Protein AF-A0A926CSR5-F1 (afdb_monomer)

Radius of gyration: 14.69 Å; Cα contacts (8 Å, |Δi|>4): 308; chains: 1; bounding box: 35×28×43 Å

Solvent-accessible surface area (backbone atoms only — not comparable to full-atom values): 6258 Å² total; per-residue (Å²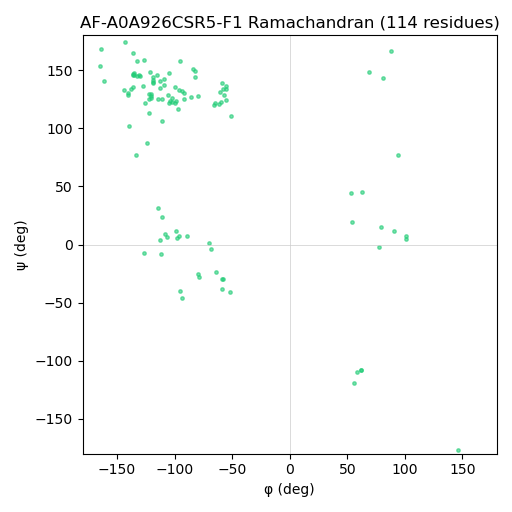): 91,32,55,54,40,76,42,67,47,76,56,95,90,45,77,41,84,70,47,79,45,63,65,95,80,64,42,80,49,17,36,30,50,68,17,68,27,66,40,95,52,38,33,43,32,7,14,31,40,30,94,74,25,12,28,30,37,34,31,40,48,60,91,90,44,75,42,82,75,50,75,49,73,50,84,90,52,48,27,32,20,18,58,35,49,46,51,56,85,51,40,34,41,30,29,14,68,46,14,37,88,93,44,98,61,62,71,36,47,72,47,80,43,80,53,133

pLDDT: mean 91.44, std 9.94, range [58.41, 98.56]

Structure (mmCIF, N/CA/C/O backbone):
data_AF-A0A926CSR5-F1
#
_entry.id   AF-A0A926CSR5-F1
#
loop_
_atom_site.group_PDB
_atom_site.id
_atom_site.type_symbol
_atom_site.label_atom_id
_atom_site.label_alt_id
_atom_site.label_comp_id
_atom_site.label_asym_id
_atom_site.label_entity_id
_atom_site.label_seq_id
_atom_site.pdbx_PDB_ins_code
_atom_site.Cartn_x
_atom_site.Cartn_y
_atom_site.Cartn_z
_atom_site.occupancy
_atom_site.B_iso_or_equiv
_atom_site.auth_seq_id
_atom_site.auth_comp_id
_atom_site.auth_asym_id
_atom_site.auth_atom_id
_atom_site.pdbx_PDB_model_num
ATOM 1 N N . GLN A 1 1 ? 11.443 14.344 -0.797 1.00 82.12 1 GLN A N 1
ATOM 2 C CA . GLN A 1 1 ? 10.688 14.106 0.452 1.00 82.12 1 GLN A CA 1
ATOM 3 C C . GLN A 1 1 ? 10.575 12.598 0.668 1.00 82.12 1 GLN A C 1
ATOM 5 O O . GLN A 1 1 ? 10.450 11.892 -0.323 1.00 82.12 1 GLN A O 1
ATOM 10 N N . GLN A 1 2 ? 10.608 12.090 1.904 1.00 92.44 2 GLN A N 1
ATOM 11 C CA . GLN A 1 2 ? 10.458 10.642 2.163 1.00 92.44 2 GLN A CA 1
ATOM 12 C C . GLN A 1 2 ? 9.002 10.136 2.141 1.00 92.44 2 GLN A C 1
ATOM 14 O O . GLN A 1 2 ? 8.754 8.992 1.786 1.00 92.44 2 GLN A O 1
ATOM 19 N N . GLY A 1 3 ? 8.027 11.009 2.419 1.00 96.69 3 GLY A N 1
ATOM 20 C CA . GLY A 1 3 ? 6.599 10.662 2.427 1.00 96.69 3 GLY A CA 1
ATOM 21 C C . GLY A 1 3 ? 6.103 10.130 3.778 1.00 96.69 3 GLY A C 1
ATOM 22 O O . GLY A 1 3 ? 6.895 9.877 4.688 1.00 96.69 3 GLY A O 1
ATOM 23 N N . ALA A 1 4 ? 4.781 10.063 3.939 1.00 97.62 4 ALA A N 1
ATOM 24 C CA . ALA A 1 4 ? 4.091 9.553 5.126 1.00 97.62 4 ALA A CA 1
ATOM 25 C C . ALA A 1 4 ? 2.616 9.274 4.802 1.00 97.62 4 ALA A C 1
ATOM 27 O O . ALA A 1 4 ? 2.030 9.950 3.958 1.00 97.62 4 ALA A O 1
ATOM 28 N N . VAL A 1 5 ? 2.007 8.341 5.531 1.00 98.25 5 VAL A N 1
ATOM 29 C CA . VAL A 1 5 ? 0.557 8.091 5.513 1.00 98.25 5 VAL A CA 1
ATOM 30 C C . VAL A 1 5 ? -0.012 8.418 6.885 1.00 98.25 5 VAL A C 1
ATOM 32 O O . VAL A 1 5 ? 0.648 8.212 7.896 1.00 98.25 5 VAL A O 1
ATOM 35 N N . TYR A 1 6 ? -1.232 8.933 6.933 1.00 98.19 6 TYR A N 1
ATOM 36 C CA . TYR A 1 6 ? -1.897 9.308 8.175 1.00 98.19 6 TYR A CA 1
ATOM 37 C C . TYR A 1 6 ? -3.190 8.515 8.301 1.00 98.19 6 TYR A C 1
ATOM 39 O O . TYR A 1 6 ? -4.016 8.507 7.389 1.00 98.19 6 TYR A O 1
ATOM 47 N N . VAL A 1 7 ? -3.353 7.827 9.425 1.00 97.75 7 VAL A N 1
ATOM 48 C CA . VAL A 1 7 ? -4.563 7.076 9.743 1.00 97.75 7 VAL A CA 1
ATOM 49 C C . VAL A 1 7 ? -5.482 7.965 10.556 1.00 97.75 7 VAL A C 1
ATOM 51 O O . VAL A 1 7 ? -5.064 8.538 11.560 1.00 97.75 7 VAL A O 1
ATOM 54 N N . PHE A 1 8 ? -6.750 8.015 10.161 1.00 96.56 8 PHE A N 1
ATOM 55 C CA . PHE A 1 8 ? -7.801 8.692 10.904 1.00 96.56 8 PHE A CA 1
ATOM 56 C C . PHE A 1 8 ? -8.876 7.693 11.326 1.00 96.56 8 PHE A C 1
ATOM 58 O O . PHE A 1 8 ? -9.209 6.769 10.583 1.00 96.56 8 PHE A O 1
ATOM 65 N N . THR A 1 9 ? -9.446 7.902 12.511 1.00 94.69 9 THR A N 1
ATOM 66 C CA . THR A 1 9 ? -10.658 7.201 12.956 1.00 94.69 9 THR A CA 1
ATOM 67 C C . THR A 1 9 ? -11.837 8.152 12.984 1.00 94.69 9 THR A C 1
ATOM 69 O O . THR A 1 9 ? -11.685 9.318 13.345 1.00 94.69 9 THR A O 1
ATOM 72 N N . LEU A 1 10 ? -13.007 7.647 12.600 1.00 95.25 10 LEU A N 1
ATOM 73 C CA . LEU A 1 10 ? -14.265 8.375 12.682 1.00 95.25 10 LEU A CA 1
ATOM 74 C C . LEU A 1 10 ? -15.015 7.948 13.944 1.00 95.25 10 LEU A C 1
ATOM 76 O O . LEU A 1 10 ? -15.315 6.768 14.119 1.00 95.25 10 LEU A O 1
ATOM 80 N N . SER A 1 11 ? -15.351 8.914 14.796 1.00 95.56 11 SER A N 1
ATOM 81 C CA . SER A 1 11 ? -16.258 8.723 15.930 1.00 95.56 11 SER A CA 1
ATOM 82 C C . SER A 1 11 ? -17.427 9.695 15.805 1.00 95.56 11 SER A C 1
ATOM 84 O O . SER A 1 11 ? -17.245 10.915 15.851 1.00 95.56 11 SER A O 1
ATOM 86 N N . GLY A 1 12 ? -18.629 9.161 15.572 1.00 96.00 12 GLY A N 1
ATOM 87 C CA . GLY A 1 12 ? -19.788 9.962 15.179 1.00 96.00 12 GLY A CA 1
ATOM 88 C C . GLY A 1 12 ? -19.532 10.666 13.844 1.00 96.00 12 GLY A C 1
ATOM 89 O O . GLY A 1 12 ? -19.493 10.023 12.800 1.00 96.00 12 GLY A O 1
ATOM 90 N N . THR A 1 13 ? -19.333 11.983 13.890 1.00 96.75 13 THR A N 1
ATOM 91 C CA . THR A 1 13 ? -19.027 12.829 12.722 1.00 96.75 13 THR A CA 1
ATOM 92 C C . THR A 1 13 ? -17.611 13.408 12.746 1.00 96.75 13 THR A C 1
ATOM 94 O O . THR A 1 13 ? -17.265 14.206 11.878 1.00 96.75 13 THR A O 1
ATOM 97 N N . THR A 1 14 ? -16.797 13.049 13.741 1.00 97.31 14 THR A N 1
ATOM 98 C CA . THR A 1 14 ? -15.471 13.639 13.951 1.00 97.31 14 THR A CA 1
ATOM 99 C C . THR A 1 14 ? -14.378 12.675 13.519 1.00 97.31 14 THR A C 1
ATOM 101 O O . THR A 1 14 ? -14.275 11.568 14.052 1.00 97.31 14 THR A O 1
ATOM 104 N N . TRP A 1 15 ? -13.547 13.117 12.576 1.00 97.75 15 TRP A N 1
ATOM 105 C CA . TRP A 1 15 ? -12.308 12.441 12.208 1.00 97.75 15 TRP A CA 1
ATOM 106 C C . TRP A 1 15 ? -11.172 12.888 13.126 1.00 97.75 15 TRP A C 1
ATOM 108 O O . T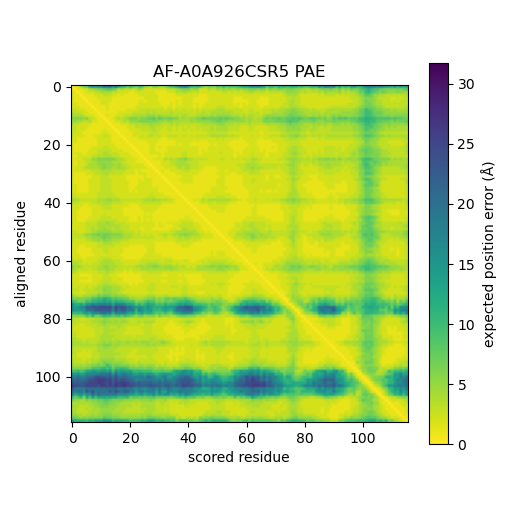RP A 1 15 ? -10.900 14.082 13.239 1.00 97.75 15 TRP A O 1
ATOM 118 N N . THR A 1 16 ? -10.485 11.927 13.734 1.00 97.38 16 THR A N 1
ATOM 119 C CA . THR A 1 16 ? -9.324 12.173 14.597 1.00 97.38 16 THR A CA 1
ATOM 120 C C . THR A 1 16 ? -8.120 11.425 14.047 1.00 97.38 16 THR A C 1
ATOM 122 O O . THR A 1 16 ? -8.219 10.225 13.774 1.00 97.38 16 THR A O 1
ATOM 125 N N . GLU A 1 17 ? -6.989 12.122 13.889 1.00 97.69 17 GLU A N 1
ATOM 126 C CA . GLU A 1 17 ? -5.717 11.487 13.533 1.00 97.69 17 GLU A CA 1
ATOM 127 C C . GLU A 1 17 ? -5.337 10.494 14.631 1.00 97.69 17 GLU A C 1
ATOM 129 O O . GLU A 1 17 ? -5.208 10.841 15.802 1.00 97.69 17 GLU A O 1
ATOM 134 N N . GLN A 1 18 ? -5.195 9.238 14.237 1.00 96.25 18 GLN A N 1
ATOM 135 C CA . GLN A 1 18 ? -4.848 8.135 15.114 1.00 96.25 18 GLN A CA 1
ATOM 136 C C . GLN A 1 18 ? -3.338 7.903 15.123 1.00 96.25 18 GLN A C 1
ATOM 138 O O . GLN A 1 18 ? -2.754 7.693 16.183 1.00 96.25 18 GLN A O 1
ATOM 143 N N . GLN A 1 19 ? -2.714 7.884 13.942 1.00 98.25 19 GLN A N 1
ATOM 144 C CA . GLN A 1 19 ? -1.305 7.534 13.799 1.00 98.25 19 GLN A CA 1
ATOM 145 C C . GLN A 1 19 ? -0.738 8.031 12.467 1.00 98.25 19 GLN A C 1
ATOM 147 O O . GLN A 1 19 ? -1.372 7.892 11.422 1.00 98.25 19 GLN A O 1
ATOM 152 N N . LYS A 1 20 ? 0.505 8.513 12.494 1.00 98.12 20 LYS A N 1
ATOM 153 C CA . LYS A 1 20 ? 1.333 8.710 11.303 1.00 98.12 20 LYS A CA 1
ATOM 154 C C . LYS A 1 20 ? 2.170 7.457 11.039 1.00 98.12 20 LYS A C 1
ATOM 156 O O . LYS A 1 20 ? 2.920 7.015 11.907 1.00 98.12 20 LYS A O 1
ATOM 161 N N . LEU A 1 21 ? 2.063 6.912 9.836 1.00 98.56 21 LEU A N 1
ATOM 162 C CA . LEU A 1 21 ? 2.834 5.779 9.338 1.00 98.56 21 LEU A CA 1
ATOM 163 C C . LEU A 1 21 ? 3.977 6.283 8.459 1.00 98.56 21 LEU A C 1
ATOM 165 O O . LEU A 1 21 ? 3.793 7.151 7.599 1.00 98.56 21 LEU A O 1
ATOM 169 N N . VAL A 1 22 ? 5.153 5.711 8.672 1.00 97.94 22 VAL A N 1
ATOM 170 C CA . VAL A 1 22 ? 6.347 5.914 7.852 1.00 97.94 22 VAL A CA 1
ATOM 171 C C . VAL A 1 22 ? 6.946 4.549 7.553 1.00 97.94 22 VAL A C 1
ATOM 173 O O . VAL A 1 22 ? 6.880 3.667 8.409 1.00 97.94 22 VAL A O 1
ATOM 176 N N . ALA A 1 23 ? 7.518 4.381 6.363 1.00 97.50 23 ALA A N 1
ATOM 177 C CA . ALA A 1 23 ? 8.314 3.198 6.064 1.00 97.50 23 ALA A CA 1
ATOM 178 C C . ALA A 1 23 ? 9.488 3.083 7.048 1.00 97.50 23 ALA A C 1
ATOM 180 O O . ALA A 1 23 ? 10.136 4.083 7.374 1.00 97.50 23 ALA A O 1
ATOM 181 N N . SER A 1 24 ? 9.766 1.863 7.499 1.00 97.19 24 SER A N 1
ATOM 182 C CA . SER A 1 24 ? 10.859 1.550 8.425 1.00 97.19 24 SER A CA 1
ATOM 183 C C . SER A 1 24 ? 12.237 1.946 7.879 1.00 97.19 24 SER A C 1
ATOM 185 O O . SER A 1 24 ? 13.120 2.323 8.649 1.00 97.19 24 SER A O 1
ATOM 187 N N . ASP A 1 25 ? 12.402 1.934 6.554 1.00 97.19 25 ASP A N 1
ATOM 188 C CA . ASP A 1 25 ? 13.619 2.314 5.833 1.00 97.19 25 ASP A CA 1
ATOM 189 C C . ASP A 1 25 ? 13.440 3.565 4.956 1.00 97.19 25 ASP A C 1
ATOM 191 O O . ASP A 1 25 ? 14.073 3.691 3.907 1.00 97.19 25 ASP A O 1
ATOM 195 N N . ALA A 1 26 ? 12.569 4.486 5.381 1.00 94.44 26 ALA A N 1
ATOM 196 C CA . ALA A 1 26 ? 12.272 5.712 4.649 1.00 94.44 26 ALA A CA 1
ATOM 197 C C . ALA A 1 26 ? 13.529 6.561 4.377 1.00 94.44 26 ALA A C 1
ATOM 199 O O . ALA A 1 26 ? 14.262 6.949 5.289 1.00 94.44 26 AL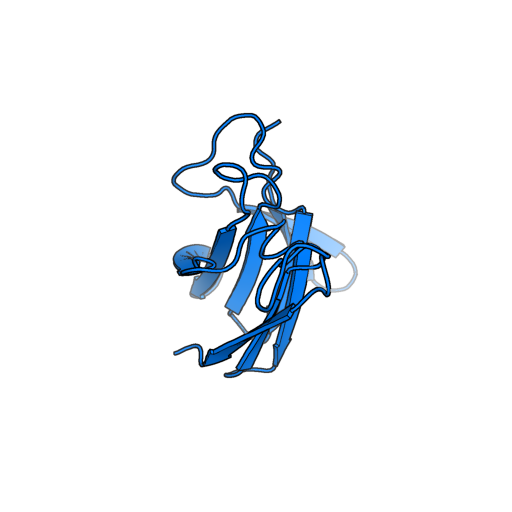A A O 1
ATOM 200 N N . ALA A 1 27 ? 13.710 6.931 3.115 1.00 96.62 27 ALA A N 1
ATOM 201 C CA . ALA A 1 27 ? 14.756 7.799 2.610 1.00 96.62 27 ALA A CA 1
ATOM 202 C C . ALA A 1 27 ? 14.171 8.961 1.794 1.00 96.62 27 ALA A C 1
ATOM 204 O O . ALA A 1 27 ? 13.036 8.952 1.307 1.00 96.62 27 ALA A O 1
ATOM 205 N N . ASN A 1 28 ? 14.954 10.032 1.662 1.00 96.19 28 ASN A N 1
ATOM 206 C CA . ASN A 1 28 ? 14.530 11.193 0.895 1.00 96.19 28 ASN A CA 1
ATOM 207 C C . ASN A 1 28 ? 14.375 10.827 -0.587 1.00 96.19 28 ASN A C 1
ATOM 209 O O . ASN A 1 28 ? 15.347 10.451 -1.229 1.00 96.19 28 ASN A O 1
ATOM 213 N N . GLY A 1 29 ? 13.177 11.024 -1.133 1.00 93.69 29 GLY A N 1
ATOM 214 C CA . GLY A 1 29 ? 12.897 10.709 -2.528 1.00 93.69 29 GLY A CA 1
ATOM 215 C C . GLY A 1 29 ? 12.164 9.388 -2.723 1.00 93.69 29 GLY A C 1
ATOM 216 O O . GLY A 1 29 ? 11.953 9.028 -3.868 1.00 93.69 29 GLY A O 1
ATOM 217 N N . ASP A 1 30 ? 11.713 8.724 -1.655 1.00 95.44 30 ASP A N 1
ATOM 218 C CA . ASP A 1 30 ? 10.933 7.481 -1.759 1.00 95.44 30 ASP A CA 1
ATOM 219 C C . ASP A 1 30 ? 9.456 7.711 -2.100 1.00 95.44 30 ASP A C 1
ATOM 221 O O . ASP A 1 30 ? 8.813 6.861 -2.715 1.00 95.44 30 ASP A O 1
ATOM 225 N N . TYR A 1 31 ? 8.915 8.872 -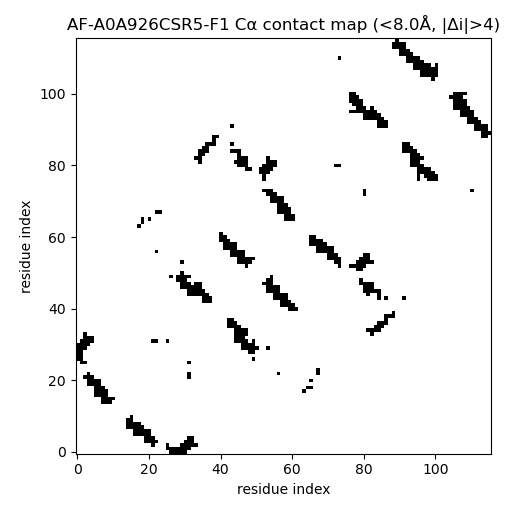1.705 1.00 95.75 31 TYR A N 1
ATOM 226 C CA . TYR A 1 31 ? 7.504 9.233 -1.887 1.00 95.75 31 TYR A CA 1
ATOM 227 C C . TYR A 1 31 ? 6.560 8.163 -1.311 1.00 95.75 31 TYR A C 1
ATOM 229 O O . TYR A 1 31 ? 5.561 7.794 -1.925 1.00 95.75 31 TYR A O 1
ATOM 237 N N . PHE A 1 32 ? 6.868 7.668 -0.109 1.00 97.94 32 PHE A N 1
ATOM 238 C CA . PHE A 1 32 ? 5.986 6.767 0.627 1.00 97.94 32 PHE A CA 1
ATOM 239 C C . PHE A 1 32 ? 4.595 7.389 0.816 1.00 97.94 32 PHE A C 1
ATOM 241 O O . PHE A 1 32 ? 4.472 8.550 1.220 1.00 97.94 32 PHE A O 1
ATOM 248 N N . GLY A 1 33 ? 3.550 6.606 0.547 1.00 98.00 33 GLY A N 1
ATOM 249 C CA . GLY A 1 33 ? 2.170 7.093 0.532 1.00 98.00 33 GLY A CA 1
ATOM 250 C C . GLY A 1 33 ? 1.706 7.589 -0.835 1.00 98.00 33 GLY A C 1
ATOM 251 O O . GLY A 1 33 ? 0.646 8.202 -0.912 1.00 98.00 33 GLY A O 1
ATOM 252 N N . PHE A 1 34 ? 2.467 7.329 -1.906 1.00 97.44 34 PHE A N 1
ATOM 253 C CA . PHE A 1 34 ? 2.066 7.678 -3.272 1.00 97.44 34 PHE A CA 1
ATOM 254 C C . PHE A 1 34 ? 0.744 7.009 -3.674 1.00 97.44 34 PHE A C 1
ATOM 256 O O . PHE A 1 34 ? -0.100 7.618 -4.325 1.00 97.44 34 PHE A O 1
ATOM 263 N N . SER A 1 35 ? 0.549 5.765 -3.241 1.00 98.12 35 SER A N 1
ATOM 264 C CA . SER A 1 35 ? -0.693 5.012 -3.388 1.00 98.12 35 SER A CA 1
ATOM 265 C C . SER A 1 35 ? -1.012 4.306 -2.070 1.00 98.12 35 SER A C 1
ATOM 267 O O . SER A 1 35 ? -0.110 3.909 -1.328 1.00 98.12 35 SER A O 1
ATOM 269 N N . VAL A 1 36 ? -2.299 4.182 -1.746 1.00 98.25 36 VAL A N 1
ATOM 270 C CA . VAL A 1 36 ? -2.764 3.552 -0.505 1.00 98.25 36 VAL A CA 1
ATOM 271 C C . VAL A 1 36 ? -4.050 2.791 -0.787 1.00 98.25 36 VAL A C 1
ATOM 273 O O . VAL A 1 36 ? -4.978 3.344 -1.375 1.00 98.25 36 VAL A O 1
ATOM 276 N N . ALA A 1 37 ? -4.128 1.550 -0.318 1.00 98.38 37 ALA A N 1
ATOM 277 C CA . ALA A 1 37 ? -5.375 0.804 -0.232 1.00 98.38 37 ALA A CA 1
ATOM 278 C C . ALA A 1 37 ? -5.465 0.093 1.122 1.00 98.38 37 ALA A C 1
ATOM 280 O O . ALA A 1 37 ? -4.450 -0.308 1.690 1.00 98.38 37 ALA A O 1
ATOM 281 N N . ILE A 1 38 ? -6.678 -0.057 1.648 1.00 97.38 38 ILE A N 1
ATOM 282 C CA . ILE A 1 38 ? -6.941 -0.664 2.954 1.00 97.38 38 ILE A CA 1
ATOM 283 C C . ILE A 1 38 ? -8.129 -1.619 2.846 1.00 97.38 38 ILE A C 1
ATOM 285 O O . ILE A 1 38 ? -9.145 -1.282 2.243 1.00 97.38 38 ILE A O 1
ATOM 289 N N . SER A 1 39 ? -8.009 -2.801 3.445 1.00 97.38 39 SER A N 1
ATOM 290 C CA . SER A 1 39 ? -9.113 -3.743 3.630 1.00 97.38 39 SER A CA 1
ATOM 291 C C . SER A 1 39 ? -8.991 -4.392 5.006 1.00 97.38 39 SER A C 1
ATOM 293 O O . SER A 1 39 ? -7.920 -4.852 5.408 1.00 97.38 39 SER A O 1
ATOM 295 N N . GLY A 1 40 ? -10.080 -4.359 5.777 1.00 93.62 40 GLY A N 1
ATOM 296 C CA . GLY A 1 40 ? -10.089 -4.809 7.167 1.00 93.62 40 GLY A CA 1
ATOM 297 C C . GLY A 1 40 ? -9.033 -4.101 8.026 1.00 93.62 40 GLY A C 1
ATOM 298 O O . GLY A 1 40 ? -9.073 -2.885 8.216 1.00 93.62 40 GLY A O 1
ATOM 299 N N . GLY A 1 41 ? -8.109 -4.884 8.585 1.00 95.69 41 GLY A N 1
ATOM 300 C CA . GLY A 1 41 ? -6.980 -4.403 9.384 1.00 95.69 41 GLY A CA 1
ATOM 301 C C . GLY A 1 41 ? -5.667 -4.297 8.612 1.00 95.69 41 GLY A C 1
ATOM 302 O O . GLY A 1 41 ? -4.639 -4.139 9.257 1.00 95.69 41 GLY A O 1
ATOM 303 N N . THR A 1 42 ? -5.678 -4.402 7.282 1.00 97.62 42 THR A N 1
ATOM 304 C CA . THR A 1 42 ? -4.470 -4.457 6.449 1.00 97.62 42 THR A CA 1
ATOM 305 C C . THR A 1 42 ? -4.458 -3.300 5.461 1.00 97.62 42 THR A C 1
ATOM 307 O O . THR A 1 42 ? -5.429 -3.084 4.739 1.00 97.62 42 THR A O 1
ATOM 310 N N . ALA A 1 43 ? -3.352 -2.566 5.408 1.00 98.19 43 ALA A N 1
ATOM 311 C CA . ALA A 1 43 ? -3.109 -1.502 4.446 1.00 98.19 43 ALA A CA 1
ATOM 312 C C . ALA A 1 43 ? -1.883 -1.835 3.595 1.00 98.19 43 ALA A C 1
ATOM 314 O O . ALA A 1 43 ? -0.874 -2.308 4.115 1.00 98.19 43 ALA A O 1
ATOM 315 N N . VAL A 1 44 ? -1.968 -1.564 2.297 1.00 98.38 44 VAL A N 1
ATOM 316 C CA . VAL A 1 44 ? -0.851 -1.660 1.354 1.00 98.38 44 VAL A CA 1
ATOM 317 C C . VAL A 1 44 ? -0.546 -0.255 0.859 1.00 98.38 44 VAL A C 1
ATOM 319 O O . VAL A 1 44 ? -1.439 0.454 0.391 1.00 98.38 44 VAL A O 1
ATOM 322 N N . ILE A 1 45 ? 0.709 0.158 1.007 1.00 98.56 45 ILE A N 1
ATOM 323 C CA . ILE A 1 45 ? 1.159 1.526 0.758 1.00 98.56 45 ILE A CA 1
ATOM 324 C C . ILE A 1 45 ? 2.322 1.497 -0.227 1.00 98.56 45 ILE A C 1
ATOM 326 O O . ILE A 1 45 ? 3.343 0.874 0.053 1.00 98.56 45 ILE A O 1
ATOM 330 N N . GLY A 1 46 ? 2.184 2.180 -1.360 1.00 97.62 46 GLY A N 1
ATOM 331 C CA . GLY A 1 46 ? 3.246 2.326 -2.351 1.00 97.62 46 GLY A CA 1
ATOM 332 C C . GLY A 1 46 ? 4.234 3.444 -2.009 1.00 97.62 46 GLY A C 1
ATOM 333 O O . GLY A 1 46 ? 3.858 4.508 -1.505 1.00 97.62 46 GLY A O 1
ATOM 334 N N . ALA A 1 47 ? 5.502 3.209 -2.333 1.00 96.88 47 ALA A N 1
ATOM 335 C CA . ALA A 1 47 ? 6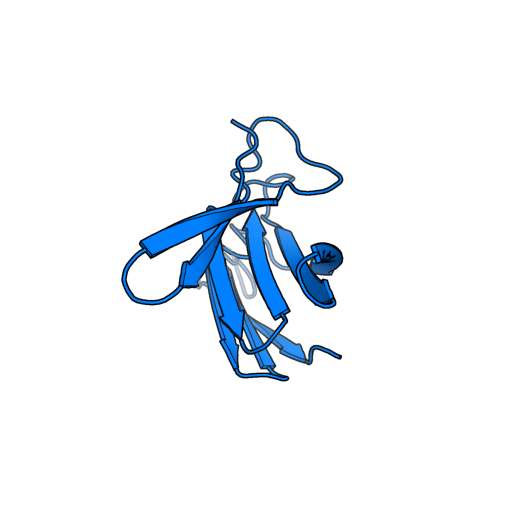.592 4.175 -2.339 1.00 96.88 47 ALA A CA 1
ATOM 336 C C . ALA A 1 47 ? 7.214 4.186 -3.741 1.00 96.88 47 ALA A C 1
ATOM 338 O O . ALA A 1 47 ? 8.137 3.427 -4.033 1.00 96.88 47 ALA A O 1
ATOM 339 N N . LEU A 1 48 ? 6.646 5.024 -4.613 1.00 93.25 48 LEU A N 1
ATOM 340 C CA . LEU A 1 48 ? 6.844 4.995 -6.067 1.00 93.25 48 LEU A CA 1
ATOM 341 C C . LEU A 1 48 ? 8.312 4.995 -6.500 1.00 93.25 48 LEU A C 1
ATOM 343 O O . LEU A 1 48 ? 8.687 4.290 -7.427 1.00 93.25 48 LEU A O 1
ATOM 347 N N . PHE A 1 49 ? 9.134 5.795 -5.828 1.00 92.25 49 PHE A N 1
ATOM 348 C CA . PHE A 1 49 ? 10.509 6.054 -6.247 1.00 92.25 49 PHE A CA 1
ATOM 349 C C . PHE A 1 49 ? 11.542 5.395 -5.336 1.00 92.25 49 PHE A C 1
ATOM 351 O O . PHE A 1 49 ? 12.746 5.615 -5.495 1.00 92.25 49 PHE A O 1
ATOM 358 N N . LYS A 1 50 ? 11.091 4.539 -4.409 1.00 93.75 50 LYS A N 1
ATOM 359 C CA . LYS A 1 50 ? 11.985 3.770 -3.547 1.00 93.75 50 LYS A CA 1
ATOM 360 C C . LYS A 1 50 ? 12.964 2.974 -4.406 1.00 93.75 50 LYS A C 1
ATOM 362 O O . LYS A 1 50 ? 12.561 2.219 -5.290 1.00 93.75 50 LYS A O 1
ATOM 367 N N . ASN A 1 51 ? 14.259 3.182 -4.160 1.00 90.38 51 ASN A N 1
ATOM 368 C CA . ASN A 1 51 ? 15.359 2.500 -4.850 1.00 90.38 51 ASN A CA 1
ATOM 369 C C . ASN A 1 51 ? 15.319 2.589 -6.400 1.00 90.38 51 ASN A C 1
ATOM 371 O O . ASN A 1 51 ? 15.958 1.787 -7.080 1.00 90.38 51 ASN A O 1
ATOM 375 N N . GLY A 1 52 ? 14.587 3.559 -6.966 1.00 88.31 52 GLY A N 1
ATOM 376 C CA . GLY A 1 52 ? 14.462 3.781 -8.413 1.00 88.31 52 GLY A CA 1
ATOM 377 C C . GLY A 1 52 ? 13.521 2.829 -9.163 1.00 88.31 52 GLY A C 1
ATOM 378 O O . GLY A 1 52 ? 13.342 2.996 -10.363 1.00 88.31 52 GLY A O 1
ATOM 379 N N . HIS A 1 53 ? 12.918 1.852 -8.484 1.00 88.38 53 HIS A N 1
ATOM 380 C CA . HIS A 1 53 ? 11.997 0.880 -9.092 1.00 88.38 53 HIS A CA 1
ATOM 381 C C . HIS A 1 53 ? 10.643 0.790 -8.387 1.00 88.38 53 HIS A C 1
ATOM 383 O O . HIS A 1 53 ? 9.741 0.126 -8.893 1.00 88.38 53 HIS A O 1
ATOM 389 N N . GLY A 1 54 ? 10.492 1.465 -7.250 1.00 93.31 54 GLY A N 1
ATOM 390 C CA . GLY A 1 54 ? 9.286 1.436 -6.443 1.00 93.31 54 GLY A CA 1
ATOM 391 C C . GLY A 1 54 ? 9.213 0.205 -5.548 1.00 93.31 54 GLY A C 1
ATOM 392 O O . GLY A 1 54 ? 9.616 -0.900 -5.904 1.00 93.31 54 GLY A O 1
ATOM 393 N N . GLU A 1 55 ? 8.684 0.397 -4.350 1.00 95.19 55 GLU A N 1
ATOM 394 C CA . GLU A 1 55 ? 8.416 -0.669 -3.386 1.00 95.19 55 GLU A CA 1
ATOM 395 C C . GLU A 1 55 ? 7.030 -0.440 -2.781 1.00 95.19 55 GLU A C 1
ATOM 397 O O . GLU A 1 55 ? 6.457 0.647 -2.889 1.00 95.19 55 GLU A O 1
ATOM 402 N N . ALA A 1 56 ? 6.472 -1.452 -2.125 1.00 96.75 56 ALA A N 1
ATOM 403 C CA . ALA A 1 56 ? 5.262 -1.277 -1.336 1.00 96.75 56 ALA A CA 1
ATOM 404 C C . ALA A 1 56 ? 5.401 -1.920 0.038 1.00 96.75 56 ALA A C 1
ATOM 406 O O . ALA A 1 56 ? 6.206 -2.821 0.246 1.00 96.75 56 ALA A O 1
ATOM 407 N N . TYR A 1 57 ? 4.602 -1.456 0.985 1.00 97.88 57 TYR A N 1
ATOM 408 C CA . TYR A 1 57 ? 4.682 -1.842 2.384 1.00 97.88 57 TYR A CA 1
ATOM 409 C C . TYR A 1 57 ? 3.313 -2.292 2.862 1.00 97.88 57 TYR A C 1
ATOM 411 O O . TYR A 1 57 ? 2.304 -1.651 2.568 1.00 97.88 57 TYR A O 1
ATOM 419 N N . ILE A 1 58 ? 3.286 -3.389 3.611 1.00 98.06 58 ILE A N 1
ATOM 420 C CA . ILE A 1 58 ? 2.090 -3.906 4.262 1.00 98.06 58 ILE A CA 1
ATOM 421 C C . ILE A 1 58 ? 2.127 -3.464 5.713 1.00 98.06 58 ILE A C 1
ATOM 423 O O . ILE A 1 58 ? 3.046 -3.815 6.452 1.00 98.06 58 ILE A O 1
ATOM 427 N N . PHE A 1 59 ? 1.097 -2.738 6.122 1.00 98.38 59 PHE A N 1
ATOM 428 C CA . PHE A 1 59 ? 0.843 -2.396 7.510 1.00 98.38 59 PHE A CA 1
ATOM 429 C C . PHE A 1 59 ? -0.369 -3.169 8.007 1.00 98.38 59 PHE A C 1
ATOM 431 O O . PHE A 1 59 ? -1.382 -3.241 7.311 1.00 98.38 59 PHE A O 1
ATOM 438 N N . THR A 1 60 ? -0.295 -3.702 9.224 1.00 97.81 60 THR A N 1
ATOM 439 C CA . THR A 1 60 ? -1.443 -4.332 9.881 1.00 97.81 60 THR A CA 1
ATOM 440 C C . THR A 1 60 ? -1.786 -3.676 11.202 1.00 97.81 60 THR A C 1
ATOM 442 O O . THR A 1 60 ? -0.935 -3.121 11.900 1.00 97.81 60 THR A O 1
ATOM 445 N N . ARG A 1 61 ? -3.081 -3.706 11.517 1.00 96.56 61 ARG A N 1
ATOM 446 C CA . ARG A 1 61 ? -3.666 -3.090 12.699 1.00 96.56 61 ARG A CA 1
ATOM 447 C C . ARG A 1 61 ? -3.962 -4.129 13.770 1.00 96.56 61 ARG A C 1
ATOM 449 O O . ARG A 1 61 ? -4.789 -5.014 13.564 1.00 96.56 61 ARG A O 1
ATOM 456 N N . SER A 1 62 ? -3.389 -3.932 14.954 1.00 95.94 62 SER A N 1
ATOM 457 C CA . SER A 1 62 ? -3.778 -4.620 16.187 1.00 95.94 62 SER A CA 1
ATOM 458 C C . SER A 1 62 ? -4.427 -3.620 17.144 1.00 95.94 62 SER A C 1
ATOM 460 O O . SER A 1 62 ? -3.770 -2.734 17.696 1.00 95.94 62 SER A O 1
ATOM 462 N N . GLY A 1 63 ? -5.754 -3.703 17.285 1.00 92.81 63 GLY A N 1
ATOM 463 C CA . GLY A 1 63 ? -6.544 -2.709 18.016 1.00 92.81 63 GLY A CA 1
ATOM 464 C C . GLY A 1 63 ? -6.434 -1.321 17.378 1.00 92.81 63 GLY A C 1
ATOM 465 O O . GLY A 1 63 ? -6.973 -1.089 16.297 1.00 92.81 63 GLY A O 1
ATOM 466 N N . MET A 1 64 ? -5.724 -0.409 18.048 1.00 90.56 64 MET A N 1
ATOM 467 C CA . MET A 1 64 ? -5.488 0.965 17.588 1.00 90.56 64 MET A CA 1
ATOM 468 C C . MET A 1 64 ? -4.056 1.207 17.085 1.00 90.56 64 MET A C 1
ATOM 470 O O . MET A 1 64 ? -3.698 2.347 16.804 1.00 90.56 64 MET A O 1
ATOM 474 N N . ILE A 1 65 ? -3.227 0.173 16.980 1.00 95.88 65 ILE A N 1
ATOM 475 C CA . ILE A 1 65 ? -1.830 0.327 16.574 1.00 95.88 65 ILE A CA 1
ATOM 476 C C . ILE A 1 65 ? -1.640 -0.284 15.197 1.00 95.88 65 ILE A C 1
ATOM 478 O O . ILE A 1 65 ? -1.949 -1.456 14.993 1.00 95.88 65 ILE A O 1
ATOM 482 N N . TRP A 1 66 ? -1.117 0.513 14.273 1.00 98.19 66 TRP A N 1
ATOM 483 C CA . TRP A 1 66 ? -0.630 0.055 12.980 1.00 98.19 66 TRP A CA 1
ATOM 484 C C . TRP A 1 66 ? 0.875 -0.171 13.047 1.00 98.19 66 TRP A C 1
ATOM 486 O O . TRP A 1 66 ? 1.616 0.690 13.528 1.00 98.19 66 TRP A O 1
ATOM 496 N N . ALA A 1 67 ? 1.327 -1.306 12.534 1.00 98.19 67 ALA A N 1
ATOM 497 C CA . ALA A 1 67 ? 2.739 -1.636 12.421 1.00 98.19 67 ALA A CA 1
ATOM 498 C C . ALA A 1 67 ? 3.051 -2.114 11.005 1.00 98.19 67 ALA A C 1
ATOM 500 O O . ALA A 1 67 ? 2.227 -2.780 10.378 1.00 98.19 67 ALA A O 1
ATOM 501 N N . GLU A 1 68 ? 4.240 -1.775 10.511 1.00 98.38 68 GLU A N 1
ATOM 502 C CA . GLU A 1 68 ? 4.762 -2.3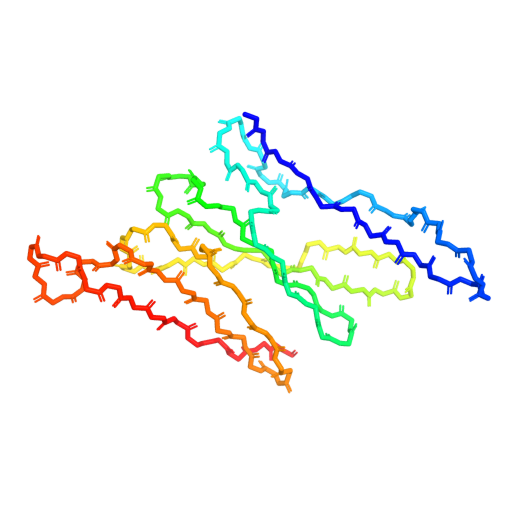62 9.282 1.00 98.38 68 GLU A CA 1
ATOM 503 C C . GLU A 1 68 ? 5.001 -3.854 9.528 1.00 98.38 68 GLU A C 1
ATOM 505 O O . GLU A 1 68 ? 5.752 -4.231 10.425 1.00 98.38 68 GLU A O 1
ATOM 510 N N . GLN A 1 69 ? 4.335 -4.703 8.754 1.00 97.44 69 GLN A N 1
ATOM 511 C CA . GLN A 1 69 ? 4.463 -6.152 8.852 1.00 97.44 69 GLN A CA 1
ATOM 512 C C . GLN A 1 69 ? 5.476 -6.694 7.849 1.00 97.44 69 GLN A C 1
ATOM 514 O O . GLN A 1 69 ? 6.207 -7.634 8.154 1.00 97.44 69 GLN A O 1
ATOM 519 N N . SER A 1 70 ? 5.480 -6.161 6.627 1.00 96.38 70 SER A N 1
ATOM 520 C CA . SER A 1 70 ? 6.374 -6.630 5.570 1.00 96.38 70 SER A CA 1
ATOM 521 C C . SER A 1 70 ? 6.474 -5.633 4.422 1.00 96.38 70 SER A C 1
ATOM 523 O O . SER A 1 70 ? 5.678 -4.700 4.306 1.00 96.38 70 SER A O 1
ATOM 525 N N . LYS A 1 71 ? 7.445 -5.880 3.546 1.00 95.06 71 LYS A N 1
ATOM 526 C CA . LYS A 1 71 ? 7.673 -5.149 2.307 1.00 95.06 71 LYS A CA 1
ATOM 527 C C . LYS A 1 71 ? 7.399 -6.054 1.109 1.00 95.06 71 LYS A C 1
ATOM 529 O O . LYS A 1 71 ? 7.767 -7.227 1.110 1.00 95.06 71 LYS A O 1
ATOM 534 N N . LEU A 1 72 ? 6.791 -5.488 0.078 1.00 93.56 72 LEU A N 1
ATOM 535 C CA . LEU A 1 72 ? 6.598 -6.089 -1.231 1.00 93.56 72 LEU A CA 1
ATOM 536 C C . LEU A 1 72 ? 7.615 -5.496 -2.202 1.00 93.56 72 LEU A C 1
ATOM 538 O O . LEU A 1 72 ? 7.706 -4.279 -2.363 1.00 93.56 72 LEU A O 1
ATOM 542 N N . LEU A 1 73 ? 8.363 -6.381 -2.851 1.00 89.38 73 LEU A N 1
ATOM 543 C CA . LEU A 1 73 ? 9.354 -6.024 -3.857 1.00 89.38 73 LEU A CA 1
ATOM 544 C C . LEU A 1 73 ? 8.820 -6.351 -5.254 1.00 89.38 73 LEU A C 1
ATOM 546 O O . LEU A 1 73 ? 8.152 -7.382 -5.423 1.00 89.38 73 LEU A O 1
ATOM 550 N N . PRO A 1 74 ? 9.190 -5.563 -6.275 1.00 79.75 74 PRO A N 1
ATOM 551 C CA . PRO A 1 74 ? 8.842 -5.866 -7.653 1.00 79.75 74 PRO A CA 1
ATOM 552 C C . PRO A 1 74 ? 9.581 -7.067 -8.229 1.00 79.75 74 PRO A C 1
ATOM 554 O O . PRO A 1 74 ? 9.376 -7.367 -9.392 1.00 79.75 74 PRO A O 1
ATOM 557 N N . GLY A 1 75 ? 10.449 -7.766 -7.493 1.00 79.56 75 GLY A N 1
ATOM 558 C CA . GLY A 1 75 ? 11.220 -8.890 -8.034 1.00 79.56 75 GLY A CA 1
ATOM 559 C C . GLY A 1 75 ? 12.075 -8.470 -9.237 1.00 79.56 75 GLY A C 1
ATOM 560 O O . GLY A 1 75 ? 13.048 -7.752 -9.071 1.00 79.56 75 GLY A O 1
ATOM 561 N N . ASN A 1 76 ? 11.713 -8.932 -10.437 1.00 71.62 76 ASN A N 1
ATOM 562 C CA . ASN A 1 76 ? 12.348 -8.594 -11.719 1.00 71.62 76 ASN A CA 1
ATOM 563 C C . ASN A 1 76 ? 11.626 -7.489 -12.519 1.00 71.62 76 ASN A C 1
ATOM 565 O O . ASN A 1 76 ? 11.971 -7.278 -13.677 1.00 71.62 76 ASN A O 1
ATOM 569 N N . GLY A 1 77 ? 10.583 -6.866 -11.963 1.00 60.78 77 GLY A N 1
ATOM 570 C CA . GLY A 1 77 ? 9.878 -5.758 -12.605 1.00 60.78 77 GLY A CA 1
ATOM 571 C C . GLY A 1 77 ? 10.656 -4.460 -12.431 1.00 60.78 77 GLY A C 1
ATOM 572 O O . GLY A 1 77 ? 11.001 -4.095 -11.309 1.00 60.78 77 GLY A O 1
ATOM 573 N N . GLU A 1 78 ? 10.916 -3.766 -13.531 1.00 69.88 78 GLU A N 1
ATOM 574 C CA . GLU A 1 78 ? 11.374 -2.378 -13.496 1.00 69.88 78 GLU A CA 1
ATOM 575 C C . GLU A 1 78 ? 10.165 -1.443 -13.649 1.00 69.88 78 GLU A C 1
ATOM 577 O O . GLU A 1 78 ? 9.130 -1.857 -14.158 1.00 69.88 78 GLU A O 1
ATOM 582 N N . GLY A 1 79 ? 10.265 -0.185 -13.216 1.00 72.94 79 GLY A N 1
ATOM 583 C CA . GLY A 1 79 ? 9.278 0.842 -13.575 1.00 72.94 79 GLY A CA 1
ATOM 584 C C . GLY A 1 79 ? 8.130 1.064 -12.587 1.00 72.94 79 GLY A C 1
ATOM 585 O O . GLY A 1 79 ? 6.975 0.744 -12.877 1.00 72.94 79 GLY A O 1
ATOM 586 N N . ASP A 1 80 ? 8.432 1.772 -11.496 1.00 85.56 80 ASP A N 1
ATOM 587 C CA . ASP A 1 80 ? 7.434 2.428 -10.642 1.00 85.56 80 ASP A CA 1
ATOM 588 C C . ASP A 1 80 ? 6.445 1.455 -9.961 1.00 85.56 80 ASP A C 1
ATOM 590 O O . ASP A 1 80 ? 5.227 1.658 -9.934 1.00 85.56 80 ASP A O 1
ATOM 594 N N . PHE A 1 81 ? 6.958 0.360 -9.395 1.00 91.75 81 PHE A N 1
ATOM 595 C CA . PHE A 1 81 ? 6.152 -0.616 -8.665 1.00 91.75 81 PHE A CA 1
ATOM 596 C C . PHE A 1 81 ? 5.405 0.011 -7.490 1.00 91.75 81 PHE A C 1
ATOM 598 O O . PHE A 1 81 ? 5.954 0.766 -6.687 1.00 91.75 81 PHE A O 1
ATOM 605 N N . GLY A 1 82 ? 4.123 -0.336 -7.382 1.00 93.12 82 GLY A N 1
ATOM 606 C CA . GLY A 1 82 ? 3.246 0.253 -6.379 1.00 93.12 82 GLY A CA 1
ATOM 607 C C . GLY A 1 82 ? 2.740 1.642 -6.769 1.00 93.12 82 GLY A C 1
ATOM 608 O O . GLY A 1 82 ? 2.172 2.325 -5.921 1.00 93.12 82 GLY A O 1
ATOM 609 N N . ALA A 1 83 ? 2.862 2.067 -8.034 1.00 94.19 83 ALA A N 1
ATOM 610 C CA . ALA A 1 83 ? 2.225 3.298 -8.520 1.00 94.19 83 ALA A CA 1
ATOM 611 C C . ALA A 1 83 ? 0.700 3.296 -8.346 1.00 94.19 83 ALA A C 1
ATOM 613 O O . ALA A 1 83 ? 0.085 4.340 -8.147 1.00 94.19 83 ALA A O 1
ATOM 614 N N . SER A 1 84 ? 0.084 2.115 -8.396 1.00 95.56 84 SER A N 1
ATOM 615 C CA . SER A 1 84 ? -1.317 1.899 -8.038 1.00 95.56 84 SER A CA 1
ATOM 616 C C . SER A 1 84 ? -1.441 0.635 -7.202 1.00 95.56 84 SER A C 1
ATOM 618 O O . SER A 1 84 ? -0.691 -0.323 -7.396 1.00 95.56 84 SER A O 1
ATOM 620 N N . VAL A 1 85 ? -2.374 0.651 -6.255 1.00 97.44 85 VAL A N 1
ATOM 621 C CA . VAL A 1 85 ? -2.599 -0.442 -5.312 1.00 97.44 85 VAL A CA 1
ATOM 622 C C . VAL A 1 85 ? -4.102 -0.653 -5.169 1.00 97.44 85 VAL A C 1
ATOM 624 O O . VAL A 1 85 ? -4.852 0.306 -4.992 1.00 97.44 85 VAL A O 1
ATOM 627 N N . ALA A 1 86 ? -4.530 -1.910 -5.219 1.00 98.00 86 ALA A N 1
ATOM 628 C CA . ALA A 1 86 ? -5.868 -2.353 -4.854 1.00 98.00 86 ALA A CA 1
ATOM 629 C C . ALA A 1 86 ? -5.764 -3.548 -3.900 1.00 98.00 86 ALA A C 1
ATOM 631 O O . ALA A 1 86 ? -4.849 -4.362 -4.021 1.00 98.00 86 ALA A O 1
ATOM 632 N N . ILE A 1 87 ? -6.692 -3.656 -2.953 1.00 97.94 87 ILE A N 1
ATOM 633 C CA . ILE A 1 87 ? -6.746 -4.762 -1.997 1.00 97.94 87 ILE A CA 1
ATOM 634 C C . ILE A 1 87 ? -8.192 -5.184 -1.760 1.00 97.94 87 ILE A C 1
ATOM 636 O O . ILE A 1 87 ? -9.048 -4.356 -1.458 1.00 97.94 87 ILE A O 1
ATOM 640 N N . ASP A 1 88 ? -8.426 -6.484 -1.867 1.00 97.38 88 ASP A N 1
ATOM 641 C CA . ASP A 1 88 ? -9.619 -7.178 -1.400 1.00 97.38 88 ASP A CA 1
ATOM 642 C C . ASP A 1 88 ? -9.157 -8.502 -0.795 1.00 97.38 88 ASP A C 1
ATOM 644 O O . ASP A 1 88 ? -8.736 -9.409 -1.515 1.00 97.38 88 ASP A O 1
ATOM 648 N N . LEU A 1 89 ? -9.100 -8.560 0.539 1.00 95.44 89 LEU A N 1
ATOM 649 C CA . LEU A 1 89 ? -8.390 -9.624 1.243 1.00 95.44 89 LEU A CA 1
ATOM 650 C C . LEU A 1 89 ? -8.895 -11.021 0.824 1.00 95.44 89 LEU A C 1
ATOM 652 O O . LEU A 1 89 ? -10.103 -11.242 0.756 1.00 95.44 89 LEU A O 1
ATOM 656 N N . PRO A 1 90 ? -7.980 -11.981 0.586 1.00 96.06 90 PRO A N 1
ATOM 657 C CA . PRO A 1 90 ? -6.535 -11.903 0.827 1.00 96.06 90 PRO A CA 1
ATOM 658 C C . PRO A 1 90 ? -5.731 -11.344 -0.361 1.00 96.06 90 PRO A C 1
ATOM 660 O O . PRO A 1 90 ? -4.507 -11.390 -0.347 1.00 96.06 90 PRO A O 1
ATOM 663 N N . ILE A 1 91 ? -6.372 -10.852 -1.417 1.00 96.31 91 ILE A N 1
ATOM 664 C CA . ILE A 1 91 ? -5.698 -10.462 -2.653 1.00 96.31 91 ILE A CA 1
ATOM 665 C C . ILE A 1 91 ? -5.311 -8.983 -2.631 1.00 96.31 91 ILE A C 1
ATOM 667 O O . ILE A 1 91 ? -6.132 -8.104 -2.381 1.00 96.31 91 ILE A O 1
ATOM 671 N N . ALA A 1 92 ? -4.055 -8.698 -2.964 1.00 96.44 92 ALA A N 1
ATOM 672 C CA . ALA A 1 92 ? -3.592 -7.358 -3.299 1.00 96.44 92 ALA A CA 1
ATOM 673 C C . ALA A 1 92 ? -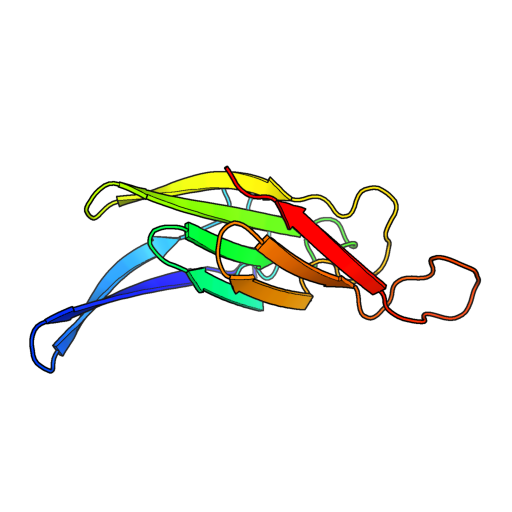3.052 -7.329 -4.730 1.00 96.44 92 ALA A C 1
ATOM 675 O O . ALA A 1 92 ? -2.363 -8.252 -5.162 1.00 96.44 92 ALA A O 1
ATOM 676 N N . VAL A 1 93 ? -3.349 -6.258 -5.459 1.00 96.19 93 VAL A N 1
ATOM 677 C CA . VAL A 1 93 ? -2.872 -6.019 -6.822 1.00 96.19 93 VAL A CA 1
ATOM 678 C C . VAL A 1 93 ? -2.079 -4.722 -6.840 1.00 96.19 93 VAL A C 1
ATOM 680 O O . VAL A 1 93 ? -2.564 -3.691 -6.377 1.00 96.19 93 VAL A O 1
ATOM 683 N N . LEU A 1 94 ? -0.861 -4.775 -7.373 1.00 95.25 94 LEU A N 1
ATOM 684 C CA . LEU A 1 94 ? 0.046 -3.637 -7.471 1.00 95.25 94 LEU A CA 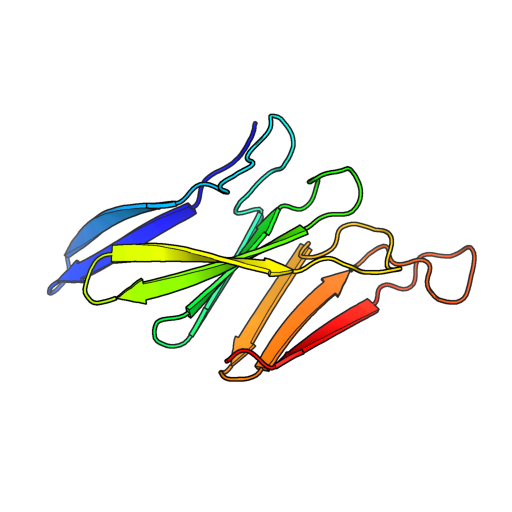1
ATOM 685 C C . LEU A 1 94 ? 0.434 -3.405 -8.927 1.00 95.25 94 LEU A C 1
ATOM 687 O O . LEU A 1 94 ? 0.921 -4.319 -9.589 1.00 95.25 94 LEU A O 1
ATOM 691 N N . GLY A 1 95 ? 0.213 -2.191 -9.420 1.00 93.19 95 GLY A N 1
ATOM 692 C CA . GLY A 1 95 ? 0.571 -1.794 -10.779 1.00 93.19 95 GLY A CA 1
ATOM 693 C C . GLY A 1 95 ? 2.040 -1.394 -10.916 1.00 93.19 95 GLY A C 1
ATOM 694 O O . GLY A 1 95 ? 2.640 -0.861 -9.981 1.00 93.19 95 GLY A O 1
ATOM 695 N N . ILE A 1 96 ? 2.578 -1.634 -12.110 1.00 90.94 96 ILE A N 1
ATOM 696 C CA . ILE A 1 96 ? 3.940 -1.314 -12.551 1.00 90.94 96 ILE A CA 1
ATOM 697 C C . ILE A 1 96 ? 3.811 -0.663 -13.937 1.00 90.94 96 ILE A C 1
ATOM 699 O O . ILE A 1 96 ? 3.944 -1.344 -14.952 1.00 90.94 96 ILE A O 1
ATOM 703 N N . PRO A 1 97 ? 3.411 0.616 -14.032 1.00 87.19 97 PRO A N 1
ATOM 704 C CA . PRO A 1 97 ? 2.970 1.228 -15.288 1.00 87.19 97 PRO A CA 1
ATOM 705 C C . PRO A 1 97 ? 4.071 1.312 -16.350 1.00 87.19 97 PRO A C 1
ATOM 707 O O . PRO A 1 97 ? 3.760 1.338 -17.540 1.00 87.19 97 PRO A O 1
ATOM 710 N N . PHE A 1 98 ? 5.340 1.308 -15.937 1.00 80.94 98 PHE A N 1
ATOM 711 C CA . PHE A 1 98 ? 6.487 1.394 -16.839 1.00 80.94 98 PHE A CA 1
ATOM 712 C C . PHE A 1 98 ? 7.297 0.098 -16.910 1.00 80.94 98 PHE A C 1
ATOM 714 O O . PHE A 1 98 ? 8.464 0.129 -17.295 1.00 80.94 98 PHE A O 1
ATOM 721 N N . ASP A 1 99 ? 6.672 -1.041 -16.596 1.00 76.50 99 ASP A N 1
ATOM 722 C CA . ASP A 1 99 ? 7.326 -2.340 -16.735 1.00 76.50 99 ASP A CA 1
ATOM 723 C C . ASP A 1 99 ? 7.733 -2.618 -18.184 1.00 76.50 99 ASP A C 1
ATOM 725 O O . ASP A 1 99 ? 6.941 -2.464 -19.124 1.00 76.50 99 ASP A O 1
ATOM 729 N N . THR A 1 100 ? 8.985 -3.042 -18.340 1.00 65.69 100 THR A N 1
ATOM 730 C CA . THR A 1 100 ? 9.610 -3.456 -19.600 1.00 65.69 100 THR A CA 1
ATOM 731 C C . THR A 1 100 ? 9.568 -4.975 -19.787 1.00 65.69 100 THR A C 1
ATOM 733 O O . THR A 1 100 ? 10.141 -5.501 -20.745 1.00 65.69 100 THR A O 1
ATOM 736 N N . PHE A 1 101 ? 8.872 -5.714 -18.912 1.00 60.91 101 PHE A N 1
ATOM 737 C CA . PHE A 1 101 ? 8.679 -7.153 -19.063 1.00 60.91 101 PHE A CA 1
ATOM 738 C C . PHE A 1 101 ? 8.159 -7.506 -20.474 1.00 60.91 101 PHE A C 1
ATOM 740 O O . PHE A 1 101 ? 7.026 -7.200 -20.847 1.00 60.91 101 PHE A O 1
ATOM 747 N N . GLY A 1 102 ? 9.012 -8.155 -21.278 1.00 58.41 102 GLY A N 1
ATOM 748 C CA . GLY A 1 102 ? 8.716 -8.540 -22.663 1.00 58.41 102 GLY A CA 1
ATOM 749 C C . GLY A 1 102 ? 9.309 -7.646 -23.766 1.00 58.41 102 GLY A C 1
ATOM 750 O O . GLY A 1 102 ? 9.030 -7.905 -24.937 1.00 58.41 102 GLY A O 1
ATOM 751 N N . GLY A 1 103 ? 10.134 -6.636 -23.448 1.00 61.34 103 GLY A N 1
ATOM 752 C CA . GLY A 1 103 ? 10.949 -5.904 -24.431 1.00 61.34 103 GLY A CA 1
ATOM 753 C C . GLY A 1 103 ? 11.154 -4.411 -24.138 1.00 61.34 103 GLY A C 1
ATOM 754 O O . GLY A 1 103 ? 10.689 -3.879 -23.142 1.00 61.34 103 GLY A O 1
ATOM 755 N N . ALA A 1 104 ? 11.833 -3.708 -25.053 1.00 61.19 104 ALA A N 1
ATOM 756 C CA . ALA A 1 104 ? 12.286 -2.319 -24.870 1.00 61.19 104 ALA A CA 1
ATOM 757 C C . ALA A 1 104 ? 11.181 -1.237 -24.823 1.00 61.19 104 ALA A C 1
ATOM 759 O O . ALA A 1 104 ? 11.491 -0.069 -24.609 1.00 61.19 104 ALA A O 1
ATOM 760 N N . ASN A 1 105 ? 9.908 -1.597 -25.018 1.00 69.19 105 ASN A N 1
ATOM 761 C CA . ASN A 1 105 ? 8.787 -0.663 -24.899 1.00 69.19 105 ASN A CA 1
ATOM 762 C C . ASN A 1 105 ? 8.061 -0.921 -23.575 1.00 69.19 105 ASN A C 1
ATOM 764 O O . ASN A 1 105 ? 7.583 -2.045 -23.405 1.00 69.19 105 ASN A O 1
ATOM 768 N N . PRO A 1 106 ? 7.910 0.081 -22.687 1.00 67.94 106 PRO A N 1
ATOM 769 C CA . PRO A 1 106 ? 7.129 -0.078 -21.468 1.00 67.94 106 PRO A CA 1
ATOM 770 C C . PRO A 1 106 ? 5.689 -0.441 -21.838 1.00 67.94 106 PRO A C 1
ATOM 772 O O . PRO A 1 106 ? 5.047 0.276 -22.609 1.00 67.94 106 PRO A O 1
ATOM 775 N N . ARG A 1 107 ? 5.188 -1.573 -21.341 1.00 73.62 107 ARG A N 1
ATOM 776 C CA . ARG A 1 107 ? 3.802 -2.023 -21.590 1.00 73.62 107 ARG A CA 1
ATOM 777 C C . ARG A 1 107 ? 2.933 -1.980 -20.346 1.00 73.62 107 ARG A C 1
ATOM 779 O O . ARG A 1 107 ? 1.721 -2.156 -20.452 1.00 73.62 107 ARG A O 1
ATOM 786 N N . GLY A 1 108 ? 3.550 -1.710 -19.203 1.00 83.94 108 GLY A N 1
ATOM 787 C CA . GLY A 1 108 ? 2.908 -1.804 -17.913 1.00 83.94 108 GLY A CA 1
ATOM 788 C C . GLY A 1 108 ? 2.606 -3.255 -17.539 1.00 83.94 108 GLY A C 1
ATOM 789 O O . GLY A 1 108 ? 2.338 -4.112 -18.382 1.00 83.94 108 GLY A O 1
ATOM 790 N N . SER A 1 109 ? 2.638 -3.547 -16.250 1.00 87.62 109 SER A N 1
ATOM 791 C CA . SER A 1 109 ? 2.198 -4.829 -15.713 1.00 87.62 109 SER A CA 1
ATOM 792 C C . SER A 1 109 ? 1.501 -4.627 -14.371 1.00 87.62 109 SER A C 1
ATOM 794 O O . SER A 1 109 ? 1.421 -3.514 -13.843 1.00 87.62 109 SER A O 1
ATOM 796 N N . ALA A 1 110 ? 0.949 -5.705 -13.825 1.00 90.50 110 ALA A N 1
ATOM 797 C CA . ALA A 1 110 ? 0.465 -5.733 -12.458 1.00 90.50 110 ALA A CA 1
ATOM 798 C C . ALA A 1 110 ? 0.899 -7.035 -11.789 1.00 90.50 110 ALA A C 1
ATOM 800 O O . ALA A 1 110 ? 0.969 -8.087 -12.428 1.00 90.50 110 ALA A O 1
ATOM 801 N N . ARG A 1 111 ? 1.167 -6.964 -10.488 1.00 90.00 111 ARG A N 1
ATOM 802 C CA . ARG A 1 111 ? 1.505 -8.113 -9.651 1.00 90.00 111 ARG A CA 1
ATOM 803 C C . ARG A 1 111 ? 0.403 -8.376 -8.652 1.00 90.00 111 ARG A C 1
ATOM 805 O O . ARG A 1 111 ? -0.082 -7.455 -8.002 1.00 90.00 111 ARG A O 1
ATOM 812 N N . VAL A 1 112 ? 0.046 -9.647 -8.531 1.00 93.06 112 VAL A N 1
ATOM 813 C CA . VAL A 1 112 ? -0.972 -10.127 -7.603 1.00 93.06 112 VAL A CA 1
ATOM 814 C C . VAL A 1 112 ? -0.274 -10.838 -6.451 1.00 93.06 112 VAL A C 1
ATOM 816 O O . VAL A 1 112 ? 0.552 -11.721 -6.676 1.00 93.06 112 VAL A O 1
ATOM 819 N N . TYR A 1 113 ? -0.611 -10.455 -5.225 1.00 92.50 113 TYR A N 1
ATOM 820 C CA . TYR A 1 113 ? -0.104 -11.048 -3.995 1.00 92.50 113 TYR A CA 1
ATOM 821 C C . TYR A 1 113 ? -1.264 -11.639 -3.202 1.00 92.50 113 TYR A C 1
ATOM 823 O O . TYR A 1 113 ? -2.346 -11.057 -3.143 1.00 92.50 113 TYR A O 1
ATOM 831 N N . THR A 1 114 ? -1.026 -12.792 -2.581 1.00 94.12 114 THR A N 1
ATOM 832 C CA . THR A 1 114 ? -1.894 -13.326 -1.527 1.00 94.12 114 THR A CA 1
ATOM 833 C C . THR A 1 114 ? -1.286 -12.936 -0.190 1.00 94.12 114 THR A C 1
ATOM 835 O O . THR A 1 114 ? -0.149 -13.301 0.109 1.00 94.12 114 THR A O 1
ATOM 838 N N . LEU A 1 115 ? -2.020 -12.136 0.569 1.00 89.50 115 LEU A N 1
ATOM 839 C CA . LEU A 1 115 ? -1.658 -11.683 1.899 1.00 89.50 115 LEU A CA 1
ATOM 840 C C . LEU A 1 115 ? -2.057 -12.746 2.936 1.00 89.50 115 LEU A C 1
ATOM 842 O O . LEU A 1 115 ? -2.990 -13.512 2.677 1.00 89.50 115 LEU A O 1
ATOM 846 N N . PRO A 1 116 ? -1.328 -12.827 4.062 1.00 74.75 116 PRO A N 1
ATOM 847 C CA . PRO A 1 116 ? -1.656 -13.746 5.148 1.00 74.75 116 PRO A CA 1
ATOM 848 C C . PRO A 1 116 ? -3.036 -13.481 5.761 1.00 74.75 116 PRO A C 1
ATOM 850 O O . PRO A 1 116 ? -3.522 -12.327 5.683 1.00 74.75 116 PRO A O 1
#

Mean predicted aligned error: 4.35 Å

Nearest PDB structures (foldseek):
  3v4v-assembly1_A  TM=7.550E-01  e=2.828E-04  Homo sapiens
  3v4p-assembly2_C  TM=7.452E-01  e=1.203E-03  Homo sapiens
  4neh-assembly1_A  TM=6.747E-01  e=5.101E-04  Homo sapiens
  4nen-assembly1_A  TM=7.192E-01  e=1.203E-03  Homo sapiens
  7usl-assembly1_A  TM=7.039E-01  e=1.846E-03  Homo sapiens

Sequence (116 aa):
QQGAVYVFTLSGTTWTEQQKLVASDAANGDYFGFSVAISGGTAVIGALFKNGHGEAYIFTRSGMIWAEQSKLLPGNGEGDFGASVAIDLPIAVLGIPFDTFGGANPRGSARVYTLP

Foldseek 3Di:
DQAWDWDWDDDPHDTDTLDIDGPPPTDPQQHWQLEWDDDDQKIKIKRFCVVHFIKIWIWGDDPSDIDTDDIGDPVPWGARWQNYWYDD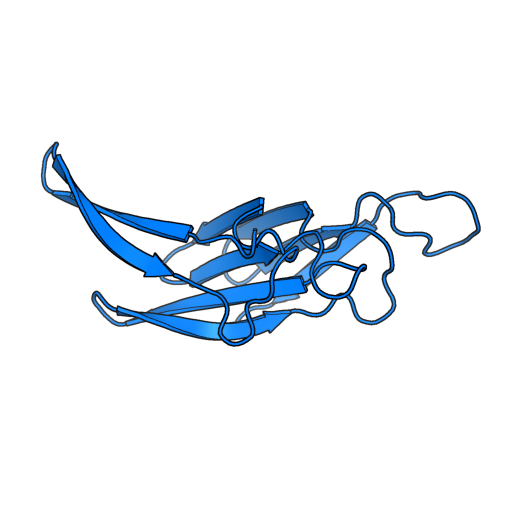PQKIKIKRQQTQVPHDGRPIDIDIDGHD

Secondary structure (DSSP, 8-state):
--B-EEEEEEETTEEEEEEEE--TT--TT--EEEEEEEETTEEEEEETTGGGT-EEEEEEEETTEEEEEEEE--TT--S-TTSEEEEETTEEEEEETT--TTSSS---EEEEEE--